Protein AF-A0A658NYR1-F1 (afdb_monomer)

pLDDT: mean 95.01, std 4.85, range [65.88, 98.69]

Secondary structure (DSSP, 8-state):
--TTTS-HHHHHSS---PPPPSS---TT-EEEETTEEEEEEE--SSSTT-EEEEETTTTEEE-TTSB-TTS-B----STT--HHHHT-

Sequence (88 aa):
PDPNVNLSLSFLGRFIKSPEADRLLRDGDRLALGNLELEVIHTPGHCPGSICLYCDQIPAAFVGDLIFAGGGVGRTDLPHSSTEQLYE

Solvent-accessible surface area (backbone atoms only — not comparable to full-atom values): 5377 Å² total; per-residue (Å²): 114,68,41,84,74,70,48,28,40,82,77,68,76,40,79,57,67,70,78,81,73,96,68,87,84,52,67,74,39,76,42,80,56,88,95,44,53,31,37,30,42,70,49,35,10,49,33,76,82,34,49,29,40,37,24,78,94,53,89,48,63,51,44,71,58,55,60,44,88,93,75,45,61,41,67,37,87,56,90,74,24,31,61,71,56,56,73,110

Radius of gyration: 15.0 Å; Cα contacts (8 Å, |Δi|>4): 138; chains: 1; bounding box: 33×30×35 Å

Nearest PDB structures (foldseek):
  2xf4-assembly1_A-2  TM=9.757E-01  e=5.824E-06  Salmonella enterica
  5ve4-assembly1_A  TM=9.491E-01  e=1.997E-05  Paraburkholderia phytofirmans PsJN
  5ve5-assembly3_C  TM=9.415E-01  e=2.274E-05  Paraburkholderia phytofirmans PsJN
  5ve5-assembly2_B  TM=9.475E-01  e=2.589E-05  Paraburkholderia phytofirmans PsJN
  2zo4-assembly1_A  TM=7.951E-01  e=2.131E-03  Thermus thermophilus HB8

Structure (mmCIF, N/CA/C/O backbone):
data_AF-A0A658NYR1-F1
#
_entry.id   AF-A0A658NYR1-F1
#
loop_
_atom_site.group_PDB
_atom_site.id
_atom_site.type_symbol
_atom_site.label_atom_id
_atom_site.label_alt_id
_atom_site.label_comp_id
_atom_site.label_asym_id
_atom_site.label_entity_id
_atom_site.label_seq_id
_atom_site.pdbx_PDB_ins_code
_atom_site.Cartn_x
_atom_site.Cartn_y
_atom_site.Cartn_z
_atom_site.occupancy
_atom_site.B_iso_or_equiv
_atom_site.auth_seq_id
_atom_site.auth_comp_id
_atom_site.auth_asym_id
_atom_site.auth_atom_id
_atom_site.pdbx_PDB_model_num
ATOM 1 N N . PRO A 1 1 ? -2.003 -7.191 -15.430 1.00 65.88 1 PRO A N 1
ATOM 2 C CA . PRO A 1 1 ? -0.687 -6.479 -15.434 1.00 65.88 1 PRO A CA 1
ATOM 3 C C . PRO A 1 1 ? 0.329 -7.010 -16.477 1.00 65.88 1 PRO A C 1
ATOM 5 O O . PRO A 1 1 ? 0.317 -8.203 -16.781 1.00 65.88 1 PRO A O 1
ATOM 8 N N . ASP A 1 2 ? 1.195 -6.137 -17.016 1.00 78.94 2 ASP A N 1
ATOM 9 C CA . ASP A 1 2 ? 2.258 -6.484 -17.981 1.00 78.94 2 ASP A CA 1
ATOM 10 C C .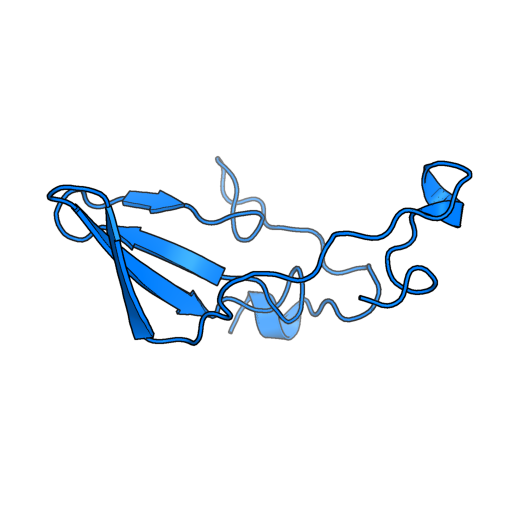 ASP A 1 2 ? 3.423 -7.226 -17.278 1.00 78.94 2 ASP A C 1
ATOM 12 O O . ASP A 1 2 ? 4.046 -6.672 -16.369 1.00 78.94 2 ASP A O 1
ATOM 16 N N . PRO A 1 3 ? 3.730 -8.485 -17.647 1.00 82.12 3 PRO A N 1
ATOM 17 C CA . PRO A 1 3 ? 4.799 -9.255 -17.011 1.00 82.12 3 PRO A CA 1
ATOM 18 C C . PRO A 1 3 ? 6.213 -8.746 -17.344 1.00 82.12 3 PRO A C 1
ATOM 20 O O . PRO A 1 3 ? 7.170 -9.189 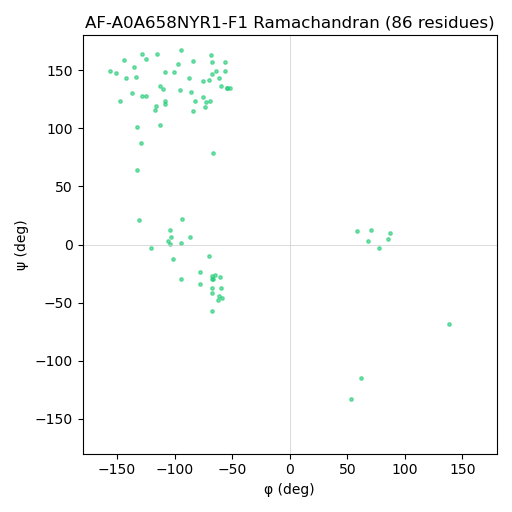-16.714 1.00 82.12 3 PRO A O 1
ATOM 23 N N . ASN A 1 4 ? 6.371 -7.821 -18.297 1.00 84.50 4 ASN A N 1
ATOM 24 C CA . ASN A 1 4 ? 7.673 -7.236 -18.628 1.00 84.50 4 ASN A CA 1
ATOM 25 C C . ASN A 1 4 ? 8.125 -6.172 -17.619 1.00 84.50 4 ASN A C 1
ATOM 27 O O . ASN A 1 4 ? 9.323 -5.932 -17.488 1.00 84.50 4 ASN A O 1
ATOM 31 N N . VAL A 1 5 ? 7.192 -5.552 -16.887 1.00 83.81 5 VAL A N 1
ATOM 32 C CA . VAL A 1 5 ? 7.503 -4.446 -15.962 1.00 83.81 5 VAL A CA 1
ATOM 33 C C . VAL A 1 5 ? 7.568 -4.867 -14.494 1.00 83.81 5 VAL A C 1
ATOM 35 O O . VAL A 1 5 ? 8.080 -4.123 -13.668 1.00 83.81 5 VAL A O 1
ATOM 38 N N . ASN A 1 6 ? 7.104 -6.072 -14.145 1.00 88.88 6 ASN A N 1
ATOM 39 C CA . ASN A 1 6 ? 7.095 -6.551 -12.755 1.00 88.88 6 ASN A CA 1
ATOM 40 C C . ASN A 1 6 ? 8.402 -7.230 -12.308 1.00 88.88 6 ASN A C 1
ATOM 42 O O . ASN A 1 6 ? 8.452 -7.814 -11.227 1.00 88.88 6 ASN A O 1
ATOM 46 N N . LEU A 1 7 ? 9.435 -7.200 -13.160 1.00 91.31 7 LEU A N 1
ATOM 47 C CA . LEU A 1 7 ? 10.785 -7.721 -12.909 1.00 91.31 7 LEU A CA 1
ATOM 48 C C . LEU A 1 7 ? 10.858 -9.218 -12.552 1.00 91.31 7 LEU A C 1
ATOM 50 O O . LEU A 1 7 ? 11.921 -9.710 -12.169 1.00 91.31 7 LEU A O 1
ATOM 54 N N . SER A 1 8 ? 9.769 -9.973 -12.728 1.00 93.56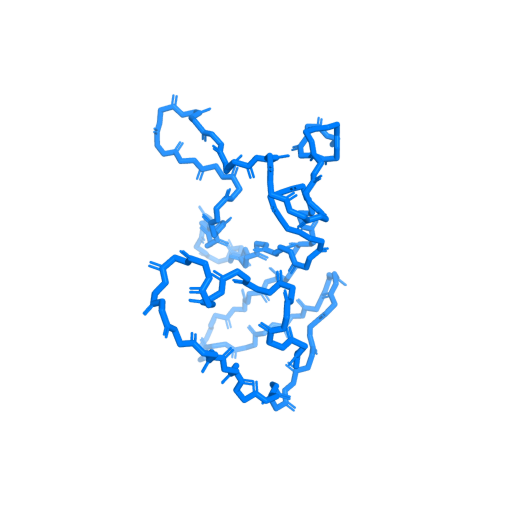 8 SER A N 1
ATOM 55 C CA . SER A 1 8 ? 9.725 -11.406 -12.412 1.00 93.56 8 SER A CA 1
ATOM 56 C C . SER A 1 8 ? 10.746 -12.213 -13.215 1.00 93.56 8 SER A C 1
ATOM 58 O O . SER A 1 8 ? 11.402 -13.093 -12.659 1.00 93.56 8 SER A O 1
ATOM 60 N N . LEU A 1 9 ? 10.966 -11.867 -14.488 1.00 93.25 9 LEU A N 1
ATOM 61 C CA . LEU A 1 9 ? 12.009 -12.493 -15.300 1.00 93.25 9 LEU A CA 1
ATOM 62 C C . LEU A 1 9 ? 13.407 -12.246 -14.712 1.00 93.25 9 LEU A C 1
ATOM 64 O O . LEU A 1 9 ? 14.175 -13.191 -14.558 1.00 93.25 9 LEU A O 1
ATOM 68 N N . SER A 1 10 ? 13.715 -10.998 -14.356 1.00 92.00 10 SER A N 1
ATOM 69 C CA . SER A 1 10 ? 15.037 -10.595 -13.866 1.00 92.00 10 SER A CA 1
ATOM 70 C C . SER A 1 10 ? 15.374 -11.187 -12.496 1.00 92.00 10 SER A C 1
ATOM 72 O O . SER A 1 10 ? 16.521 -11.554 -12.265 1.00 92.00 10 SER A O 1
ATOM 74 N N . PHE A 1 11 ? 14.395 -11.303 -11.592 1.00 90.19 11 PHE A N 1
ATOM 75 C CA . PHE A 1 11 ? 14.626 -11.807 -10.231 1.00 90.19 11 PHE A CA 1
ATOM 76 C C . PHE A 1 11 ? 14.369 -13.305 -10.060 1.00 90.19 11 PHE A C 1
ATOM 78 O O . PHE A 1 11 ? 14.986 -13.931 -9.202 1.00 90.19 11 PHE A O 1
ATOM 85 N N . LEU A 1 12 ? 13.451 -13.886 -10.837 1.00 92.88 12 LEU A N 1
ATOM 86 C CA . LEU A 1 12 ? 12.979 -15.263 -10.645 1.00 92.88 12 LEU A CA 1
ATOM 87 C C . LEU A 1 12 ? 13.216 -16.161 -11.868 1.00 92.88 12 LEU A C 1
ATOM 89 O O . LEU A 1 12 ? 12.879 -17.343 -11.824 1.00 92.88 12 LEU A O 1
ATOM 93 N N . GLY A 1 13 ? 13.754 -15.624 -12.968 1.00 95.19 13 GLY A N 1
ATOM 94 C CA . GLY A 1 13 ? 14.049 -16.380 -14.191 1.00 95.19 13 GLY A CA 1
ATOM 95 C C . GLY A 1 13 ? 12.812 -16.820 -14.979 1.00 95.19 13 GLY A C 1
ATOM 96 O O . GLY A 1 13 ? 12.920 -17.660 -15.871 1.00 95.19 13 GLY A O 1
ATOM 97 N N . ARG A 1 14 ? 11.626 -16.290 -14.658 1.00 94.56 14 ARG A N 1
ATOM 98 C CA . ARG A 1 14 ? 10.367 -16.629 -15.335 1.00 94.56 14 ARG A CA 1
ATOM 99 C C . ARG A 1 14 ? 9.385 -15.468 -15.308 1.00 94.56 14 ARG A C 1
ATOM 101 O O . ARG A 1 14 ? 9.311 -14.745 -14.319 1.00 94.56 14 ARG A O 1
ATOM 108 N N . PHE A 1 15 ? 8.575 -15.350 -16.355 1.00 93.69 15 PHE A N 1
ATOM 109 C CA . PHE A 1 15 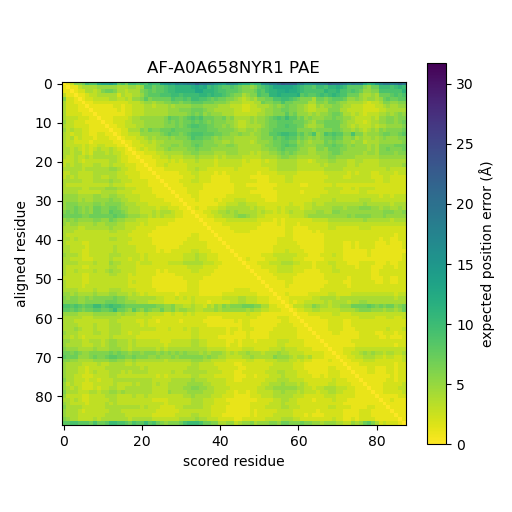? 7.450 -14.423 -16.356 1.00 93.69 15 PHE A CA 1
ATOM 110 C C . PHE A 1 15 ? 6.372 -14.897 -15.384 1.00 93.69 15 PHE A C 1
ATOM 112 O O . PHE A 1 15 ? 5.851 -16.006 -15.502 1.00 93.69 15 PHE A O 1
ATOM 119 N N . ILE A 1 16 ? 6.023 -14.037 -14.435 1.00 93.00 16 ILE A N 1
ATOM 120 C CA . ILE A 1 16 ? 4.885 -14.222 -13.539 1.00 93.00 16 ILE A CA 1
ATOM 121 C C . ILE A 1 16 ? 3.859 -13.149 -13.870 1.00 93.00 16 ILE A C 1
ATOM 123 O O . ILE A 1 16 ? 4.207 -11.986 -14.045 1.00 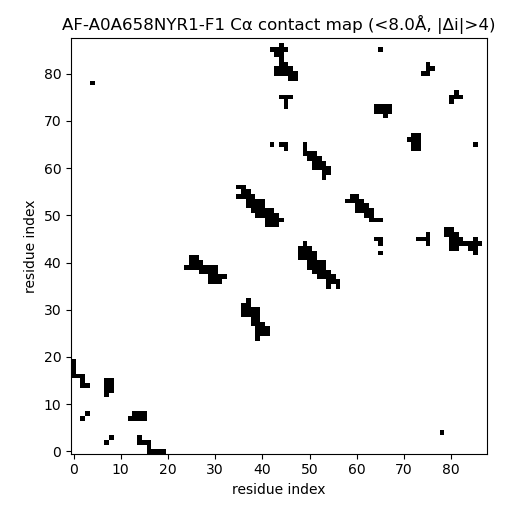93.00 16 ILE A O 1
ATOM 127 N N . LYS A 1 17 ? 2.584 -13.525 -13.939 1.00 91.44 17 LYS A N 1
ATOM 128 C CA . LYS A 1 17 ? 1.473 -12.587 -14.093 1.00 91.44 17 LYS A CA 1
ATOM 129 C C . LYS A 1 17 ? 0.479 -12.824 -12.962 1.00 91.44 17 LYS A C 1
ATOM 131 O O . LYS A 1 17 ? 0.051 -13.956 -12.759 1.00 91.44 17 LYS A O 1
ATOM 136 N N . SER A 1 18 ? 0.122 -11.763 -12.242 1.00 89.62 18 SER A N 1
ATOM 137 C CA . SER A 1 18 ? -1.004 -11.819 -11.305 1.00 89.62 18 SER A CA 1
ATOM 138 C C . SER A 1 18 ? -2.314 -11.918 -12.091 1.00 89.62 18 SER A C 1
ATOM 140 O O . SER A 1 18 ? -2.424 -11.243 -13.125 1.00 89.62 18 SER A O 1
ATOM 142 N N . PRO A 1 19 ? -3.307 -12.704 -11.630 1.00 91.50 19 PRO A N 1
ATOM 143 C CA . PRO A 1 19 ? -4.668 -12.574 -12.137 1.00 91.50 19 PRO A CA 1
ATOM 144 C C . PRO A 1 19 ? -5.164 -11.133 -11.959 1.00 91.50 19 PRO A C 1
ATOM 146 O O . PRO A 1 19 ? -4.643 -10.376 -11.132 1.00 91.50 19 PRO A O 1
ATOM 149 N N . GLU A 1 20 ? -6.146 -10.753 -12.772 1.00 92.25 20 GLU A N 1
ATOM 150 C CA . GLU A 1 20 ? -6.836 -9.474 -12.609 1.00 92.25 20 GLU A CA 1
ATOM 151 C C . GLU A 1 20 ? -7.653 -9.494 -11.309 1.00 92.25 20 GLU A C 1
ATOM 153 O O . GLU A 1 20 ? -8.141 -10.546 -10.896 1.00 92.25 20 GLU A O 1
ATOM 158 N N . ALA A 1 21 ? -7.773 -8.340 -10.654 1.00 93.81 21 ALA A N 1
ATOM 159 C CA . ALA A 1 21 ? -8.561 -8.218 -9.434 1.00 93.81 21 ALA A CA 1
ATOM 160 C C . ALA A 1 21 ? -10.063 -8.220 -9.752 1.00 93.81 21 ALA A C 1
ATOM 162 O O . ALA A 1 21 ? -10.497 -7.568 -10.702 1.00 93.81 21 ALA A O 1
ATOM 163 N N . ASP A 1 22 ? -10.863 -8.879 -8.913 1.00 96.25 22 ASP A N 1
ATOM 164 C CA . ASP A 1 22 ? -12.327 -8.886 -9.048 1.00 96.25 22 ASP A CA 1
ATOM 165 C C . ASP A 1 22 ? -12.944 -7.505 -8.774 1.00 96.25 22 ASP A C 1
ATOM 167 O O . ASP A 1 22 ? -13.984 -7.142 -9.325 1.00 96.25 22 ASP A O 1
ATOM 171 N N . ARG A 1 23 ? -12.292 -6.720 -7.908 1.00 95.38 23 ARG A N 1
ATOM 172 C CA . ARG A 1 23 ? -12.682 -5.358 -7.547 1.00 95.38 23 ARG A CA 1
ATOM 173 C C . ARG A 1 23 ? -11.448 -4.468 -7.496 1.00 95.38 23 ARG A C 1
ATOM 175 O O . ARG A 1 23 ? -10.473 -4.788 -6.823 1.00 95.38 23 ARG A O 1
ATOM 182 N N . LEU A 1 24 ? -11.530 -3.325 -8.170 1.00 96.69 24 LEU A N 1
ATOM 183 C CA . LEU A 1 24 ? -10.564 -2.239 -8.027 1.00 96.69 24 LEU A CA 1
ATOM 184 C C . LEU A 1 24 ? -10.982 -1.331 -6.872 1.00 96.69 24 LEU A C 1
ATOM 186 O O . LEU A 1 24 ? -12.175 -1.098 -6.667 1.00 96.69 24 LEU A O 1
ATOM 190 N N . LEU A 1 25 ? -9.991 -0.832 -6.142 1.00 97.69 25 LEU A N 1
ATOM 191 C CA . LEU A 1 25 ? -10.169 0.067 -5.009 1.00 97.69 25 LEU A CA 1
ATOM 192 C C . LEU A 1 25 ? -9.712 1.472 -5.381 1.00 97.69 25 LEU A C 1
ATOM 194 O O . LEU A 1 25 ? -8.799 1.640 -6.193 1.00 97.69 25 LEU A O 1
ATOM 198 N N . ARG A 1 26 ? -10.354 2.468 -4.783 1.00 98.12 26 ARG A N 1
ATOM 199 C CA . ARG A 1 26 ? -9.990 3.880 -4.891 1.00 98.12 26 ARG A CA 1
ATOM 200 C C . ARG A 1 26 ? -9.788 4.473 -3.507 1.00 98.12 26 ARG A C 1
ATOM 202 O O . ARG A 1 26 ? -10.290 3.938 -2.524 1.00 98.12 26 ARG A O 1
ATOM 209 N N . ASP A 1 27 ? -9.064 5.582 -3.462 1.00 98.38 27 ASP A N 1
ATOM 210 C CA . ASP A 1 27 ? -8.950 6.391 -2.253 1.00 98.38 27 ASP A CA 1
ATOM 211 C C . ASP A 1 27 ? -10.339 6.732 -1.682 1.00 98.38 27 ASP A C 1
ATOM 213 O O . ASP A 1 27 ? -11.262 7.057 -2.438 1.00 98.38 27 ASP A O 1
ATOM 217 N N . GLY A 1 28 ? -10.494 6.587 -0.367 1.00 98.25 28 GLY A N 1
ATOM 218 C CA . GLY A 1 28 ? -11.748 6.796 0.358 1.00 98.25 28 GLY A CA 1
ATOM 219 C C . GLY A 1 28 ? -12.777 5.663 0.241 1.00 98.25 28 GLY A C 1
ATOM 220 O O . GLY A 1 28 ? -13.833 5.738 0.877 1.00 98.25 28 GLY A O 1
ATOM 221 N N . ASP A 1 29 ? -12.516 4.600 -0.534 1.00 98.50 29 ASP A N 1
ATOM 222 C CA . ASP A 1 29 ? -13.398 3.429 -0.554 1.00 98.50 29 ASP A CA 1
ATOM 223 C C . ASP A 1 29 ? -13.467 2.780 0.837 1.00 98.50 29 ASP A C 1
ATOM 225 O O . ASP A 1 29 ? -12.467 2.659 1.543 1.00 98.50 29 ASP A O 1
ATOM 229 N N . ARG A 1 30 ? -14.652 2.276 1.200 1.00 97.75 30 ARG A N 1
ATOM 230 C CA . ARG A 1 30 ? -14.875 1.513 2.436 1.00 97.75 30 ARG A CA 1
ATOM 231 C C . ARG 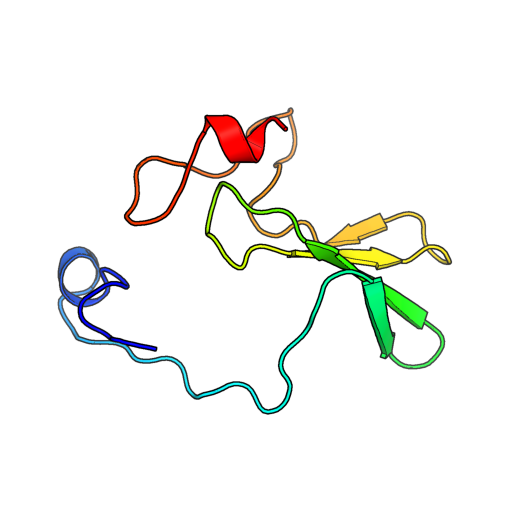A 1 30 ? -15.141 0.040 2.143 1.00 97.75 30 ARG A C 1
ATOM 233 O O . ARG A 1 30 ? -15.910 -0.314 1.239 1.00 97.75 30 ARG A O 1
ATOM 240 N N . LEU A 1 31 ? -14.482 -0.833 2.899 1.00 97.06 31 LEU A N 1
ATOM 241 C CA . LEU A 1 31 ? -14.560 -2.287 2.781 1.00 97.06 31 LEU A CA 1
ATOM 242 C C . LEU A 1 31 ? -15.127 -2.893 4.057 1.00 97.06 31 LEU A C 1
ATOM 244 O O . LEU A 1 31 ? -14.496 -2.844 5.109 1.00 97.06 31 LEU A O 1
ATOM 248 N N . ALA A 1 32 ? -16.294 -3.521 3.947 1.00 96.25 32 ALA A N 1
ATOM 249 C CA . ALA A 1 32 ? -16.865 -4.284 5.045 1.00 96.25 32 ALA A CA 1
ATOM 250 C C . ALA A 1 32 ? -16.135 -5.627 5.205 1.00 96.25 32 ALA A C 1
ATOM 252 O O . ALA A 1 32 ? -16.038 -6.411 4.257 1.00 96.25 32 ALA A O 1
ATOM 253 N N . LEU A 1 33 ? -15.670 -5.911 6.420 1.00 94.19 33 LEU A N 1
ATOM 254 C CA . LEU A 1 33 ? -15.076 -7.185 6.811 1.00 94.19 33 LEU A CA 1
ATOM 255 C C . LEU A 1 33 ? -15.755 -7.683 8.091 1.00 94.19 33 LEU A C 1
ATOM 257 O O . LEU A 1 33 ? -15.323 -7.407 9.211 1.00 94.19 33 LEU A O 1
ATOM 261 N N . GLY A 1 34 ? -16.865 -8.405 7.925 1.00 95.00 34 GLY A N 1
ATOM 262 C CA . GLY A 1 34 ? -17.734 -8.765 9.045 1.00 95.00 34 GLY A CA 1
ATOM 263 C C . GLY A 1 34 ? -18.300 -7.507 9.708 1.00 95.00 34 GLY A C 1
ATOM 264 O O . GLY A 1 34 ? -19.038 -6.763 9.072 1.00 95.00 34 GLY A O 1
ATOM 265 N N . ASN A 1 35 ? -17.924 -7.268 10.967 1.00 95.69 35 ASN A N 1
ATOM 266 C CA . ASN A 1 35 ? -18.330 -6.081 11.734 1.00 95.69 35 ASN A CA 1
ATOM 267 C C . ASN A 1 35 ? -17.305 -4.933 11.666 1.00 95.69 35 ASN A C 1
ATOM 269 O O . ASN A 1 35 ? -17.482 -3.914 12.333 1.00 95.69 35 ASN A O 1
ATOM 273 N N . LEU A 1 36 ? -16.211 -5.121 10.925 1.00 96.94 36 LEU A N 1
ATOM 274 C CA . LEU A 1 36 ? -15.187 -4.106 10.713 1.00 96.94 36 LEU A CA 1
ATOM 275 C C . LEU A 1 36 ? -15.428 -3.383 9.393 1.00 96.94 36 LEU A C 1
ATOM 277 O O . LEU A 1 36 ? -16.005 -3.937 8.455 1.00 96.94 36 LEU A O 1
ATOM 281 N N . GLU A 1 37 ? -14.927 -2.160 9.322 1.00 97.94 37 GLU A N 1
ATOM 282 C CA . GLU A 1 37 ? -14.890 -1.366 8.107 1.00 97.94 37 GLU A CA 1
ATOM 283 C C . GLU A 1 37 ? -13.459 -0.875 7.912 1.00 97.94 37 GLU A C 1
ATOM 285 O O . GLU A 1 37 ? -12.858 -0.342 8.841 1.00 97.94 37 GLU A O 1
ATOM 290 N N . LEU A 1 38 ? -12.904 -1.112 6.725 1.00 98.25 38 LEU A N 1
ATOM 291 C CA . LEU A 1 38 ? -11.571 -0.656 6.359 1.00 98.25 38 LEU A CA 1
ATOM 292 C C . LEU A 1 38 ? -11.692 0.469 5.337 1.00 98.25 38 LEU A C 1
ATOM 294 O O . LEU A 1 38 ? -12.289 0.274 4.278 1.00 98.25 38 LEU A O 1
ATOM 298 N N . GLU A 1 39 ? -11.116 1.619 5.649 1.00 98.44 39 GLU A N 1
ATOM 299 C CA . GLU A 1 39 ? -10.959 2.738 4.732 1.00 98.44 39 GLU A CA 1
ATOM 300 C C . GLU A 1 39 ? -9.684 2.560 3.910 1.00 98.44 39 GLU A C 1
ATOM 302 O O . GLU A 1 39 ? -8.611 2.261 4.442 1.00 98.44 39 GLU A O 1
ATOM 307 N N . VAL A 1 40 ? -9.816 2.721 2.598 1.00 98.69 40 VAL A N 1
ATOM 308 C CA . VAL A 1 40 ? -8.698 2.731 1.662 1.00 98.69 40 VAL A CA 1
ATOM 309 C C . VAL A 1 40 ? -8.084 4.124 1.652 1.00 98.69 40 VAL A C 1
ATOM 311 O O . VAL A 1 40 ? -8.764 5.092 1.330 1.00 98.69 40 VAL A O 1
ATOM 314 N N . ILE A 1 41 ? -6.790 4.204 1.943 1.00 98.38 41 ILE A N 1
ATOM 315 C CA . ILE A 1 41 ? -5.999 5.434 1.848 1.00 98.38 41 ILE A CA 1
ATOM 316 C C . ILE A 1 41 ? -4.938 5.206 0.776 1.00 98.38 41 ILE A C 1
ATOM 318 O O . ILE A 1 41 ? -4.127 4.287 0.904 1.00 98.38 41 ILE A O 1
ATOM 322 N N . HIS A 1 42 ? -4.941 5.993 -0.295 1.00 98.44 42 HIS A N 1
ATOM 323 C CA . HIS A 1 42 ? -3.939 5.893 -1.356 1.00 98.44 42 HIS A CA 1
ATOM 324 C C . HIS A 1 42 ? -2.601 6.447 -0.869 1.00 98.44 42 HIS A C 1
ATOM 326 O O . HIS A 1 42 ? -2.509 7.586 -0.427 1.00 98.44 42 HIS A O 1
ATOM 332 N N . THR A 1 43 ? -1.558 5.619 -0.927 1.00 98.12 43 THR A N 1
ATOM 333 C CA . THR A 1 43 ? -0.233 5.924 -0.367 1.00 98.12 43 THR A CA 1
ATOM 334 C C . THR A 1 43 ? 0.868 5.601 -1.376 1.00 98.12 43 THR A C 1
ATOM 336 O O . THR A 1 43 ? 1.671 4.682 -1.176 1.00 98.12 43 THR A O 1
ATOM 339 N N . PRO A 1 44 ? 0.888 6.304 -2.521 1.00 98.06 44 PRO A N 1
ATOM 340 C CA . PRO A 1 44 ? 1.843 6.031 -3.579 1.00 98.06 44 PRO A CA 1
ATOM 341 C C . PRO A 1 44 ? 3.273 6.406 -3.158 1.00 98.06 44 PRO A C 1
ATOM 343 O O . PRO A 1 44 ? 3.501 7.114 -2.186 1.00 98.06 44 PRO A O 1
ATOM 346 N N . GLY A 1 45 ? 4.261 5.897 -3.888 1.00 97.69 45 GLY A N 1
ATOM 347 C CA . GLY A 1 45 ? 5.677 6.118 -3.588 1.00 97.69 45 GLY A CA 1
ATOM 348 C C . GLY A 1 45 ? 6.466 4.834 -3.766 1.00 97.69 45 GLY A C 1
ATOM 349 O O . GLY A 1 45 ? 7.195 4.701 -4.744 1.00 97.69 45 GLY A O 1
ATOM 350 N N . HIS A 1 46 ? 6.250 3.837 -2.899 1.00 97.31 46 HIS A N 1
ATOM 351 C CA . HIS A 1 46 ? 6.837 2.500 -3.079 1.00 97.31 46 HIS A CA 1
ATOM 352 C C . HIS A 1 46 ? 6.362 1.844 -4.386 1.00 97.31 46 HIS A C 1
ATOM 354 O O . HIS A 1 46 ? 7.160 1.305 -5.150 1.00 97.31 46 HIS A O 1
ATOM 360 N N . CYS A 1 47 ? 5.064 1.938 -4.680 1.00 95.69 47 CYS A N 1
ATOM 361 C CA . CYS A 1 47 ? 4.524 1.684 -6.008 1.00 95.69 47 CYS A CA 1
ATOM 362 C C . CYS A 1 47 ? 3.355 2.646 -6.299 1.00 95.69 47 CYS A C 1
ATOM 364 O O . CYS A 1 47 ? 2.749 3.163 -5.357 1.00 95.69 47 CYS A O 1
ATOM 366 N N . PRO A 1 48 ? 2.996 2.891 -7.575 1.00 95.62 48 PRO A N 1
ATOM 367 C CA . PRO A 1 48 ? 1.934 3.845 -7.923 1.00 95.62 48 PRO A CA 1
ATOM 368 C C . PRO A 1 48 ? 0.557 3.503 -7.342 1.00 95.62 48 PRO A C 1
ATOM 370 O O . PRO A 1 48 ? -0.273 4.384 -7.144 1.00 95.62 48 PRO A O 1
ATOM 373 N N . GLY A 1 49 ? 0.301 2.211 -7.116 1.00 95.62 49 GLY A N 1
ATOM 374 C CA . GLY A 1 49 ? -0.972 1.688 -6.619 1.00 95.62 49 GLY A CA 1
ATOM 375 C C . GLY A 1 49 ? -0.952 1.284 -5.146 1.00 95.62 49 GLY A C 1
ATOM 376 O O . GLY A 1 49 ? -1.864 0.576 -4.728 1.00 95.62 49 GLY A O 1
ATOM 377 N N . SER A 1 50 ? 0.082 1.659 -4.382 1.00 97.69 50 SER A N 1
ATOM 378 C CA . SER A 1 50 ? 0.161 1.364 -2.947 1.00 97.69 50 SER A CA 1
ATOM 379 C C . SER A 1 50 ? -1.018 1.991 -2.203 1.00 97.69 50 SER A C 1
ATOM 381 O O . SER A 1 50 ? -1.372 3.141 -2.453 1.00 97.69 50 SER A O 1
ATOM 383 N N . ILE A 1 51 ? -1.620 1.233 -1.289 1.00 98.56 51 ILE A N 1
ATOM 384 C CA . ILE A 1 51 ? -2.706 1.691 -0.420 1.00 98.56 51 ILE A CA 1
ATOM 385 C C . ILE A 1 51 ? -2.458 1.225 1.015 1.00 98.56 51 ILE A C 1
ATOM 387 O O . ILE A 1 51 ? -1.869 0.164 1.239 1.00 98.56 51 ILE A O 1
ATOM 391 N N . CYS A 1 52 ? -2.986 1.974 1.974 1.00 98.50 52 CYS A N 1
ATOM 392 C CA . CYS A 1 52 ? -3.206 1.523 3.339 1.00 98.50 52 CYS A CA 1
ATOM 393 C C . CYS A 1 52 ? -4.679 1.139 3.532 1.00 98.50 52 CYS A C 1
ATOM 395 O O . CYS A 1 52 ? -5.571 1.736 2.930 1.00 98.50 52 CYS A O 1
ATOM 397 N N . LEU A 1 53 ? -4.932 0.162 4.402 1.00 98.38 53 LEU A N 1
ATOM 398 C CA . LEU A 1 53 ? -6.274 -0.199 4.865 1.00 98.38 53 LEU A CA 1
ATOM 399 C C . LEU A 1 53 ? -6.388 0.148 6.344 1.00 98.38 53 LEU A C 1
ATOM 401 O O . LEU A 1 53 ? -5.835 -0.566 7.184 1.00 98.38 53 LEU A O 1
ATOM 405 N N . TYR A 1 54 ? -7.067 1.248 6.648 1.00 98.38 54 TYR A N 1
ATOM 406 C CA . TYR A 1 54 ? -7.234 1.767 8.002 1.00 98.38 54 TYR A CA 1
ATOM 4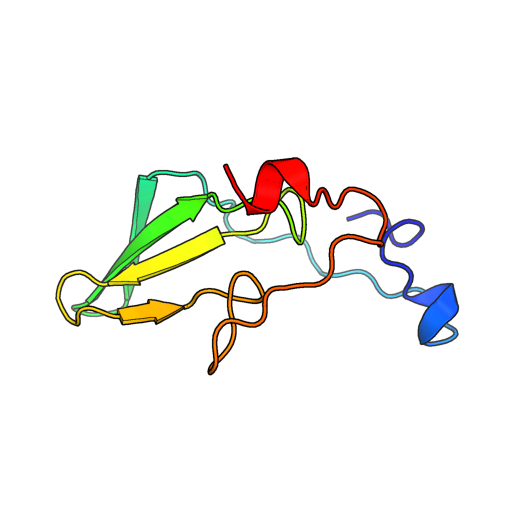07 C C . TYR A 1 54 ? -8.552 1.297 8.617 1.00 98.38 54 TYR A C 1
ATOM 409 O O . TYR A 1 54 ? -9.598 1.387 7.985 1.00 98.38 54 TYR A O 1
ATOM 417 N N . CYS A 1 55 ? -8.509 0.807 9.853 1.00 98.12 55 CYS A N 1
ATOM 418 C CA . CYS A 1 55 ? -9.693 0.482 10.639 1.00 98.12 55 CYS A CA 1
ATOM 419 C C . CYS A 1 55 ? -9.836 1.521 11.752 1.00 98.12 55 CYS A C 1
ATOM 421 O O . CYS A 1 55 ? -8.950 1.642 12.593 1.00 98.12 55 CYS A O 1
ATOM 423 N N . ASP A 1 56 ? -10.948 2.250 11.799 1.00 95.19 56 ASP A N 1
ATOM 424 C CA . ASP A 1 56 ? -11.165 3.227 12.873 1.00 95.19 56 ASP A CA 1
ATOM 425 C C . ASP A 1 56 ? -11.605 2.545 14.179 1.00 95.19 56 ASP A C 1
ATOM 427 O O . ASP A 1 56 ? -11.195 2.920 15.276 1.00 95.19 56 ASP A O 1
ATOM 431 N N . GLN A 1 57 ? -12.378 1.458 14.066 1.00 97.06 57 GLN A N 1
ATOM 432 C CA . GLN A 1 57 ? -12.864 0.682 15.214 1.00 97.06 57 GLN A CA 1
ATOM 433 C C . GLN A 1 57 ? -11.732 0.004 16.004 1.00 97.06 57 GLN A C 1
ATOM 435 O O . GLN A 1 57 ? -11.888 -0.287 17.191 1.00 97.06 57 GLN A O 1
ATOM 440 N N . ILE A 1 58 ? -10.611 -0.287 15.342 1.00 95.00 58 ILE A N 1
ATOM 441 C CA . ILE A 1 58 ? -9.382 -0.808 15.942 1.00 95.00 58 ILE A CA 1
ATOM 442 C C . ILE A 1 58 ? -8.264 0.051 15.360 1.00 95.00 58 ILE A C 1
ATOM 444 O O . ILE A 1 58 ? -7.894 -0.246 14.229 1.00 95.00 58 ILE A O 1
ATOM 448 N N . PRO A 1 59 ? -7.732 1.057 16.083 1.00 92.88 59 PRO A N 1
ATOM 449 C CA . PRO A 1 59 ? -6.887 2.124 15.536 1.00 92.88 59 PRO A CA 1
ATOM 450 C C . PRO A 1 59 ? -5.548 1.572 15.034 1.00 92.88 59 PRO A C 1
ATOM 452 O O . PRO A 1 59 ? -4.516 1.614 15.703 1.00 92.88 59 PRO A O 1
ATOM 455 N N . ALA A 1 60 ? -5.607 0.978 13.854 1.00 96.44 60 ALA A N 1
ATOM 456 C CA . ALA A 1 60 ? -4.589 0.161 13.240 1.00 96.44 60 ALA A CA 1
ATOM 457 C C . ALA A 1 60 ? -4.803 0.189 11.728 1.00 96.44 60 ALA A C 1
ATOM 459 O O . ALA A 1 60 ? -5.928 0.286 11.231 1.00 96.44 60 ALA A O 1
ATOM 460 N N . ALA A 1 61 ? -3.702 0.072 10.995 1.00 97.56 61 ALA A N 1
ATOM 461 C CA . ALA A 1 61 ? -3.720 0.019 9.547 1.00 97.56 61 ALA A CA 1
ATOM 462 C C . ALA A 1 61 ? -2.835 -1.115 9.040 1.00 97.56 61 ALA A C 1
ATOM 464 O O . ALA A 1 61 ? -1.758 -1.375 9.582 1.00 97.56 61 ALA A O 1
ATOM 465 N N . PHE A 1 62 ? -3.263 -1.748 7.953 1.00 97.75 62 PHE A N 1
ATOM 466 C CA . PHE A 1 62 ? -2.355 -2.504 7.101 1.00 97.75 62 PHE A CA 1
ATOM 467 C C . PHE A 1 62 ? -1.708 -1.520 6.134 1.00 97.75 62 PHE A C 1
ATOM 469 O O . PHE A 1 62 ? -2.404 -0.927 5.315 1.00 97.75 62 PHE A O 1
ATOM 476 N N . VAL A 1 63 ? -0.395 -1.331 6.248 1.00 97.94 63 VAL A N 1
ATOM 477 C CA . VAL A 1 63 ? 0.335 -0.268 5.529 1.00 97.94 63 VAL A CA 1
ATOM 478 C C . VAL A 1 63 ? 1.137 -0.765 4.325 1.00 97.94 63 VAL A C 1
ATOM 480 O O . VAL A 1 63 ? 1.810 0.020 3.662 1.00 97.94 63 VAL A O 1
ATOM 483 N N . GLY A 1 64 ? 1.094 -2.072 4.044 1.00 97.31 64 GLY A N 1
ATOM 484 C CA . GLY A 1 64 ? 1.935 -2.685 3.016 1.00 97.31 64 GLY A CA 1
ATOM 485 C C . GLY A 1 64 ? 3.412 -2.343 3.231 1.00 97.31 64 GLY A C 1
ATOM 486 O O . GLY A 1 64 ? 3.904 -2.401 4.356 1.00 97.31 64 GLY A O 1
ATOM 487 N N . ASP A 1 65 ? 4.082 -1.936 2.156 1.00 97.88 65 ASP A N 1
ATOM 488 C CA . ASP A 1 65 ? 5.483 -1.508 2.168 1.00 97.88 65 ASP A CA 1
ATOM 489 C C . ASP A 1 65 ? 5.644 0.018 2.340 1.00 97.88 65 ASP A C 1
ATOM 491 O O . ASP A 1 65 ? 6.668 0.571 1.961 1.00 97.88 65 ASP A O 1
ATOM 495 N N . LEU A 1 66 ? 4.656 0.742 2.882 1.00 97.81 66 LEU A 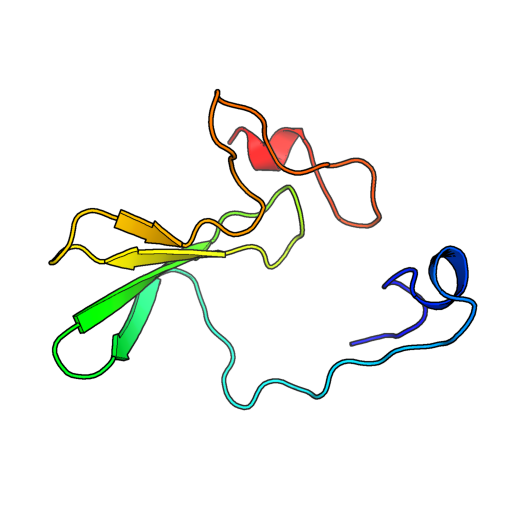N 1
ATOM 496 C CA . LEU A 1 66 ? 4.803 2.184 3.129 1.00 97.81 66 LEU A CA 1
ATOM 497 C C . LEU A 1 66 ? 5.841 2.462 4.227 1.00 97.81 66 LEU A C 1
ATOM 499 O O . LEU A 1 66 ? 6.821 3.170 4.000 1.00 97.81 66 LEU A O 1
ATOM 503 N N . ILE A 1 67 ? 5.631 1.889 5.416 1.00 97.38 67 ILE A N 1
ATOM 504 C CA . ILE A 1 67 ? 6.464 2.101 6.604 1.00 97.38 67 ILE A CA 1
ATOM 505 C C . ILE A 1 67 ? 6.616 0.802 7.400 1.00 97.38 67 ILE A C 1
ATOM 507 O O . ILE A 1 67 ? 5.681 0.017 7.545 1.00 97.38 67 ILE A O 1
ATOM 511 N N . PHE A 1 68 ? 7.804 0.601 7.958 1.00 97.69 68 PHE A N 1
ATOM 512 C CA . PHE A 1 68 ? 8.183 -0.545 8.771 1.00 97.69 68 PHE A CA 1
ATOM 513 C C . PHE A 1 68 ? 8.497 -0.130 10.211 1.00 97.69 68 PHE A C 1
ATOM 515 O O . PHE A 1 68 ? 8.757 1.036 10.526 1.00 97.69 68 PHE A O 1
ATOM 522 N N . ALA A 1 69 ? 8.520 -1.119 11.106 1.00 96.69 69 ALA A N 1
ATOM 523 C CA . ALA A 1 69 ? 8.914 -0.913 12.494 1.00 96.69 69 ALA A CA 1
ATOM 524 C C . ALA A 1 69 ? 10.307 -0.262 12.587 1.00 96.69 69 ALA A C 1
ATOM 526 O O . ALA A 1 69 ? 11.245 -0.667 11.902 1.00 96.69 69 ALA A O 1
ATOM 527 N N . GLY A 1 70 ? 10.436 0.755 13.442 1.00 95.88 70 GLY A N 1
ATOM 528 C CA . GLY A 1 70 ? 11.665 1.546 13.563 1.00 95.88 70 GLY A CA 1
ATOM 529 C C . GLY A 1 70 ? 11.788 2.699 12.560 1.00 95.88 70 GLY A C 1
ATOM 530 O O . GLY A 1 70 ? 12.814 3.372 12.562 1.00 95.88 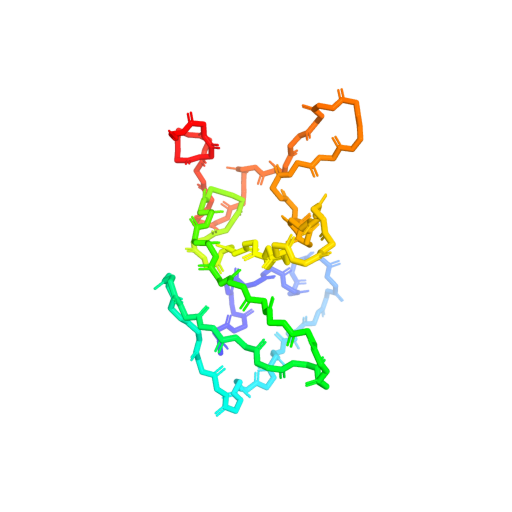70 GLY A O 1
ATOM 531 N N . GLY A 1 71 ? 10.761 2.957 11.741 1.00 95.19 71 GLY A N 1
ATOM 532 C CA . GLY A 1 71 ? 10.691 4.133 10.864 1.00 95.19 71 GLY A CA 1
ATOM 533 C C . GLY A 1 71 ? 11.347 3.960 9.493 1.00 95.19 71 GLY A C 1
ATOM 534 O O . GLY A 1 71 ? 11.495 4.939 8.767 1.00 95.19 71 GLY A O 1
ATOM 535 N N . GLY A 1 72 ? 11.746 2.738 9.124 1.00 97.31 72 GLY A N 1
ATOM 536 C CA . GLY A 1 72 ? 12.144 2.431 7.748 1.00 97.31 72 GLY A CA 1
ATOM 537 C C . GLY A 1 72 ? 10.947 2.503 6.798 1.00 97.31 72 GLY A C 1
ATOM 538 O O . GLY A 1 72 ? 9.815 2.330 7.232 1.00 97.31 72 GLY A O 1
ATOM 539 N N . VAL A 1 73 ? 11.186 2.718 5.509 1.00 97.94 73 VAL A N 1
ATOM 540 C CA . VAL A 1 73 ? 10.133 2.828 4.485 1.00 97.94 73 VAL A CA 1
ATOM 541 C C . VAL A 1 73 ? 10.405 1.897 3.307 1.00 97.94 73 VAL A C 1
ATOM 543 O O . VAL A 1 73 ? 11.523 1.393 3.155 1.00 97.94 73 VAL A O 1
ATOM 546 N N . GLY A 1 74 ? 9.385 1.647 2.486 1.00 96.94 74 GLY A N 1
ATOM 547 C CA . GLY A 1 74 ? 9.520 0.882 1.248 1.00 96.94 74 GLY A CA 1
ATOM 548 C C . GLY A 1 74 ? 10.565 1.462 0.312 1.00 96.94 74 GLY A C 1
ATOM 549 O O . GLY A 1 74 ? 10.789 2.669 0.249 1.00 96.94 74 GLY A O 1
ATOM 550 N N . ARG A 1 75 ? 11.203 0.582 -0.457 1.00 96.94 75 ARG A N 1
ATOM 551 C CA . ARG A 1 75 ? 12.163 0.998 -1.482 1.00 96.94 75 ARG A CA 1
ATOM 552 C C . ARG A 1 75 ? 11.484 1.817 -2.580 1.00 96.94 75 ARG A C 1
ATOM 554 O O . ARG A 1 75 ? 10.336 1.547 -2.928 1.00 96.94 75 ARG A O 1
ATOM 561 N N . THR A 1 76 ? 12.223 2.744 -3.172 1.00 97.38 76 THR A N 1
ATOM 562 C CA . THR A 1 76 ? 11.727 3.657 -4.215 1.00 97.38 76 THR A CA 1
ATOM 563 C C . THR A 1 76 ? 12.638 3.728 -5.444 1.00 97.38 76 THR A C 1
ATOM 565 O O . THR A 1 76 ? 12.565 4.666 -6.235 1.00 97.38 76 THR A O 1
ATOM 568 N N . ASP A 1 77 ? 13.475 2.712 -5.642 1.00 95.12 77 ASP A N 1
ATOM 569 C CA . ASP A 1 77 ? 14.450 2.596 -6.733 1.00 95.12 77 ASP A CA 1
ATOM 570 C C . ASP A 1 77 ? 14.019 1.641 -7.867 1.00 95.12 77 ASP A C 1
ATOM 572 O O . ASP A 1 77 ? 14.806 1.350 -8.768 1.00 95.12 77 ASP A O 1
ATOM 576 N N . LEU A 1 78 ? 12.786 1.128 -7.833 1.00 93.38 78 LEU A N 1
ATOM 577 C CA . LEU A 1 78 ? 12.232 0.253 -8.869 1.00 93.38 78 LEU A CA 1
ATOM 578 C C . LEU A 1 78 ? 11.422 1.054 -9.910 1.00 93.38 78 LEU A C 1
ATOM 580 O O . LEU A 1 78 ? 11.123 2.232 -9.714 1.00 93.38 78 LEU A O 1
ATOM 584 N N . PRO A 1 79 ? 11.060 0.458 -11.060 1.00 91.56 79 PRO A N 1
ATOM 585 C CA . PRO A 1 79 ? 10.224 1.138 -12.039 1.00 91.56 79 PRO A CA 1
ATOM 586 C C . PRO A 1 79 ? 8.919 1.655 -11.420 1.00 91.56 79 PRO A C 1
ATOM 588 O O . PRO A 1 79 ? 8.227 0.930 -10.709 1.00 91.56 79 PRO A O 1
ATOM 591 N N . HIS A 1 80 ? 8.578 2.901 -11.753 1.00 92.81 80 HIS A N 1
ATOM 592 C CA . HIS A 1 80 ? 7.373 3.613 -11.312 1.00 92.81 80 HIS A CA 1
ATOM 593 C C . HIS A 1 80 ? 7.297 3.983 -9.821 1.00 92.81 80 HIS A C 1
ATOM 595 O O . HIS A 1 80 ? 6.291 4.559 -9.415 1.00 92.81 80 HIS A O 1
ATOM 601 N N . SER A 1 81 ? 8.318 3.703 -9.011 1.00 95.62 81 SER A N 1
ATOM 602 C CA . SER A 1 81 ? 8.377 4.209 -7.637 1.00 95.62 81 SER A CA 1
ATOM 603 C C . SER A 1 81 ? 8.950 5.632 -7.570 1.00 95.62 81 SER A C 1
ATOM 605 O O . SER A 1 81 ? 9.654 6.065 -8.482 1.00 95.62 81 SER A O 1
ATOM 607 N N . SER A 1 82 ? 8.659 6.366 -6.494 1.00 98.06 82 SER A N 1
ATOM 608 C CA . SER A 1 82 ? 9.107 7.748 -6.277 1.00 98.06 82 SER A CA 1
ATOM 609 C C . SER A 1 82 ? 9.345 8.032 -4.794 1.00 98.06 82 SER A C 1
ATOM 611 O O . SER A 1 82 ? 8.445 7.876 -3.974 1.00 98.06 82 SER A O 1
ATOM 613 N N . THR A 1 83 ? 10.558 8.478 -4.449 1.00 98.00 83 THR A N 1
ATOM 614 C CA . THR A 1 83 ? 10.890 8.924 -3.083 1.00 98.00 83 THR A CA 1
ATOM 615 C C . THR A 1 83 ? 10.148 10.198 -2.714 1.00 98.00 83 THR A C 1
ATOM 617 O O . THR A 1 83 ? 9.666 10.304 -1.599 1.00 98.00 83 THR A O 1
ATOM 620 N N . GLU A 1 84 ? 10.048 11.157 -3.635 1.00 97.75 84 GLU A N 1
ATOM 621 C CA . GLU A 1 84 ? 9.354 12.425 -3.383 1.00 97.75 84 GLU A CA 1
ATOM 622 C C . GLU A 1 84 ? 7.891 12.175 -3.013 1.00 97.75 84 GLU A C 1
ATOM 624 O O . GLU A 1 84 ? 7.429 12.658 -1.989 1.00 97.75 84 GLU A O 1
ATOM 629 N N . GLN A 1 85 ? 7.219 11.312 -3.778 1.00 97.75 85 GLN A N 1
ATOM 630 C CA . GLN A 1 85 ? 5.819 10.962 -3.551 1.00 97.75 85 GLN A CA 1
ATOM 631 C C . GLN A 1 85 ? 5.593 10.179 -2.247 1.00 97.75 85 GLN A C 1
ATOM 633 O O . GLN A 1 85 ? 4.533 10.286 -1.650 1.00 97.75 85 GLN A O 1
ATOM 638 N N . LEU A 1 86 ? 6.578 9.395 -1.797 1.00 97.62 86 LEU A N 1
ATOM 639 C CA . LEU A 1 86 ? 6.490 8.631 -0.547 1.00 97.62 86 LEU A CA 1
ATOM 640 C C . LEU A 1 86 ? 6.460 9.534 0.701 1.00 97.62 86 LEU A C 1
ATOM 642 O O . LEU A 1 86 ? 5.974 9.113 1.747 1.00 97.62 86 LEU A O 1
ATOM 646 N N . TYR A 1 87 ? 7.049 10.729 0.606 1.00 96.19 87 TYR A N 1
ATOM 647 C CA . TYR A 1 87 ? 7.201 11.673 1.716 1.00 96.19 87 TYR A CA 1
ATOM 648 C C . TYR A 1 87 ? 6.246 12.878 1.634 1.00 96.19 87 TYR A C 1
ATOM 650 O O . TYR A 1 87 ? 6.355 13.768 2.481 1.00 96.19 87 TYR A O 1
ATOM 658 N N . GLU A 1 88 ? 5.360 12.920 0.635 1.00 92.75 88 GLU A N 1
ATOM 659 C CA . GLU A 1 88 ? 4.265 13.899 0.524 1.00 92.75 88 GLU A CA 1
ATOM 660 C C . GLU A 1 88 ? 3.144 13.592 1.530 1.00 92.75 88 GLU A C 1
ATOM 662 O O . GLU A 1 88 ? 2.690 14.551 2.200 1.00 92.75 88 GLU A O 1
#

Mean predicted aligned error: 3.34 Å

Foldseek 3Di:
DDQVQVCCCVPPVDRDDDDDDPDDDDQQDWDDDPPWIWGWHQQAALANRFTWTATPVPGDIDRDQLADPPGDGHDQPGPRHHPVSSVD